Protein AF-A0A6P7TF20-F1 (afdb_monomer)

Solvent-accessible surface area (backbone atoms only — not comparable to full-atom values): 7810 Å² total; per-residue (Å²): 138,84,77,85,79,69,91,71,89,61,87,89,61,75,70,94,51,57,67,37,69,49,72,50,74,49,95,91,35,60,34,40,37,38,25,36,36,56,97,77,34,32,43,36,39,41,22,49,69,90,44,64,56,29,30,31,43,35,36,56,48,83,66,90,53,96,85,63,78,87,45,68,49,74,43,75,77,42,69,80,89,46,76,65,60,52,53,54,52,50,53,48,52,60,72,66,72,58,80,54,28,35,41,35,24,45,19,71,91,66,87,50,71,68,50,50,55,52,50,47,55,52,49,60,74,28,64,60,79,133

Nearest PDB structures (foldseek):
  2z5e-assembly1_B  TM=8.742E-01  e=9.847E-14  Homo sapiens
  8tm3-assembly1_i  TM=9.213E-01  e=6.342E-11  Homo sapiens
  8tm3-assembly1_j  TM=7.932E-01  e=1.063E-05  Homo sapiens
  8pzo-assembly1_A  TM=4.590E-01  e=1.714E-04  Lactobacillus
  8po5-assembly1_A  TM=4.584E-01  e=6.882E-04  Lactobacillus

Secondary structure (DSSP, 8-state):
------TT-SSS---SSEEEEEEEEETTEEEEEEEEE-SS-EEEEEESSSS--EEEEEEEE--S-TTSPPEEEEEEEES---HHHHHHHHHHHHHHT-SS-EEEEEE-S---HHHHHHHHHHHHHT----

Radius of gyration: 15.25 Å; Cα contacts (8 Å, |Δi|>4): 229; chains: 1; bounding box: 41×43×27 Å

Structure (mmCIF, N/CA/C/O backbone):
data_AF-A0A6P7TF20-F1
#
_entry.id   AF-A0A6P7TF20-F1
#
loop_
_atom_site.group_PDB
_atom_site.id
_atom_site.type_symbol
_atom_site.label_atom_id
_atom_site.label_alt_id
_atom_site.label_comp_id
_atom_site.label_asym_id
_atom_site.label_entity_id
_atom_site.label_seq_id
_atom_site.pdbx_PDB_ins_code
_atom_site.Cartn_x
_atom_site.Cartn_y
_atom_site.Cartn_z
_atom_site.occupancy
_atom_site.B_iso_or_equiv
_atom_site.auth_seq_id
_atom_site.auth_comp_id
_atom_site.auth_asym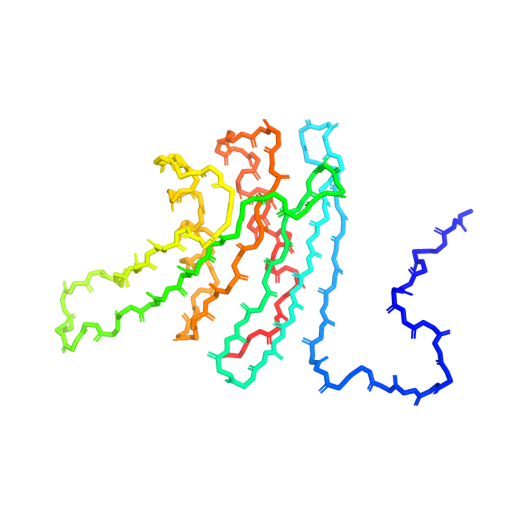_id
_atom_site.auth_atom_id
_atom_site.pdbx_PDB_model_num
ATOM 1 N N . MET A 1 1 ? -16.656 -18.440 15.092 1.00 37.78 1 MET A N 1
ATOM 2 C CA . MET A 1 1 ? -15.385 -17.821 14.657 1.00 37.78 1 MET A CA 1
ATOM 3 C C . MET A 1 1 ? -15.276 -18.022 13.157 1.00 37.78 1 MET A C 1
ATOM 5 O O . MET A 1 1 ? -15.148 -19.162 12.737 1.00 37.78 1 MET A O 1
ATOM 9 N N . ALA A 1 2 ? -15.440 -16.963 12.364 1.00 37.22 2 ALA A N 1
ATOM 10 C CA . ALA A 1 2 ? -15.282 -17.028 10.913 1.00 37.22 2 ALA A CA 1
ATOM 11 C C . ALA A 1 2 ? -13.827 -16.683 10.571 1.00 37.22 2 ALA A C 1
ATOM 13 O O . ALA A 1 2 ? -13.339 -15.615 10.933 1.00 37.22 2 ALA A O 1
ATOM 14 N N . THR A 1 3 ? -13.124 -17.618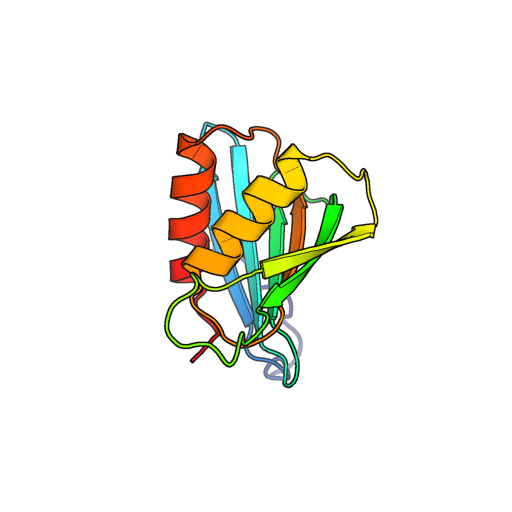 9.944 1.00 41.03 3 THR A N 1
ATOM 15 C CA . THR A 1 3 ? -11.798 -17.411 9.359 1.00 41.03 3 THR A CA 1
ATOM 16 C C . THR A 1 3 ? -11.900 -16.417 8.197 1.00 41.03 3 THR A C 1
ATOM 18 O O . THR A 1 3 ? -12.846 -16.513 7.411 1.00 41.03 3 THR A O 1
ATOM 21 N N . PRO A 1 4 ? -10.955 -15.471 8.045 1.00 43.31 4 PRO A N 1
ATOM 22 C CA . PRO A 1 4 ? -10.971 -14.552 6.917 1.00 43.31 4 PRO A CA 1
ATOM 23 C C . PRO A 1 4 ? -10.697 -15.352 5.641 1.00 43.31 4 PRO A C 1
ATOM 25 O O . PRO A 1 4 ? -9.637 -15.957 5.480 1.00 43.31 4 PRO A O 1
ATOM 28 N N . THR A 1 5 ? -11.690 -15.423 4.760 1.00 46.75 5 THR A N 1
ATOM 29 C CA . THR A 1 5 ? -11.575 -16.114 3.476 1.00 46.75 5 THR A CA 1
ATOM 30 C C . THR A 1 5 ? -10.715 -15.248 2.564 1.00 46.75 5 THR A C 1
ATOM 32 O O . THR A 1 5 ? -11.104 -14.140 2.202 1.00 46.75 5 THR A O 1
ATOM 35 N N . ALA A 1 6 ? -9.508 -15.722 2.259 1.00 50.94 6 ALA A N 1
ATOM 36 C CA . ALA A 1 6 ? -8.590 -15.040 1.361 1.00 50.94 6 ALA A CA 1
ATOM 37 C C . ALA A 1 6 ? -9.212 -14.890 -0.036 1.00 50.94 6 ALA A C 1
ATOM 39 O O . ALA A 1 6 ? -9.910 -15.779 -0.532 1.00 50.94 6 ALA A O 1
ATOM 40 N N . PHE A 1 7 ? -8.939 -13.756 -0.672 1.00 50.22 7 PHE A N 1
ATOM 41 C CA . PHE A 1 7 ? -9.303 -13.504 -2.058 1.00 50.22 7 PHE A CA 1
ATOM 42 C C . PHE A 1 7 ? -8.528 -14.496 -2.949 1.00 50.22 7 PHE A C 1
ATOM 44 O O . PHE A 1 7 ? -7.303 -14.536 -2.880 1.00 50.22 7 PHE A O 1
ATOM 51 N N . GLY A 1 8 ? -9.221 -15.314 -3.755 1.00 52.38 8 GLY A N 1
ATOM 52 C CA . GLY A 1 8 ? -8.578 -16.233 -4.712 1.00 52.38 8 GLY A CA 1
ATOM 53 C C . GLY A 1 8 ? -8.675 -17.741 -4.433 1.00 52.38 8 GLY A C 1
ATOM 54 O O . GLY A 1 8 ? -7.818 -18.485 -4.895 1.00 52.38 8 GLY A O 1
ATOM 55 N N . ALA A 1 9 ? -9.706 -18.231 -3.734 1.00 45.78 9 ALA A N 1
ATOM 56 C CA . ALA A 1 9 ? -9.953 -19.675 -3.584 1.00 45.78 9 ALA A CA 1
ATOM 57 C C . ALA A 1 9 ? -10.504 -20.325 -4.881 1.00 45.78 9 ALA A C 1
ATOM 59 O O . ALA A 1 9 ? -11.639 -20.795 -4.929 1.00 45.78 9 ALA A O 1
ATOM 60 N N . GLY A 1 10 ? -9.697 -20.304 -5.944 1.00 46.78 10 GLY A N 1
ATOM 61 C CA . GLY A 1 10 ? -9.803 -21.167 -7.124 1.00 46.78 10 GLY A CA 1
ATOM 62 C C . GLY A 1 10 ? -8.812 -22.342 -7.036 1.00 46.78 10 GLY A C 1
ATOM 63 O O . GLY A 1 10 ? -8.006 -22.390 -6.106 1.00 46.78 10 GLY A O 1
ATOM 64 N N . PRO A 1 11 ? -8.879 -23.318 -7.956 1.00 46.47 11 PRO A N 1
ATOM 65 C CA . PRO A 1 11 ? -8.177 -24.598 -7.846 1.00 46.47 11 PRO A CA 1
ATOM 66 C C . PRO A 1 11 ? -6.660 -24.396 -7.871 1.00 46.47 11 PRO A C 1
ATOM 68 O O . PRO A 1 11 ? -6.127 -24.095 -8.923 1.00 46.47 11 PRO A O 1
ATOM 71 N N . THR A 1 12 ? -5.987 -24.552 -6.726 1.00 54.97 12 THR A N 1
ATOM 72 C CA . THR A 1 12 ? -4.522 -24.673 -6.541 1.00 54.97 12 THR A CA 1
ATOM 73 C C . THR A 1 12 ? -3.632 -23.858 -7.498 1.00 54.97 12 THR A C 1
ATOM 75 O O . THR A 1 12 ? -2.541 -24.294 -7.854 1.00 54.97 12 THR A O 1
ATOM 78 N N . GLU A 1 13 ? -4.059 -22.668 -7.910 1.00 52.59 13 GLU A N 1
ATOM 79 C CA . GLU A 1 13 ? -3.216 -21.721 -8.624 1.00 52.59 13 GLU A CA 1
ATOM 80 C C . GLU A 1 13 ? -2.644 -20.788 -7.571 1.00 52.59 13 GLU A C 1
ATOM 82 O O . GLU A 1 13 ? -3.326 -19.925 -7.017 1.00 52.59 13 GLU A O 1
ATOM 87 N N . THR A 1 14 ? -1.380 -21.015 -7.221 1.00 67.88 14 THR A N 1
ATOM 88 C CA . THR A 1 14 ? -0.626 -20.053 -6.425 1.00 67.88 14 THR A CA 1
ATOM 89 C C . THR A 1 14 ? -0.671 -18.717 -7.153 1.00 67.88 14 THR A C 1
ATOM 91 O O . THR A 1 14 ? -0.261 -18.646 -8.312 1.00 67.88 14 THR A O 1
ATOM 94 N N . PHE A 1 15 ? -1.186 -17.681 -6.488 1.00 74.00 15 PHE A N 1
ATOM 95 C CA . PHE A 1 15 ? -1.267 -16.339 -7.054 1.00 74.00 15 PHE A CA 1
ATOM 96 C C . PHE A 1 15 ? 0.099 -15.959 -7.659 1.00 74.00 15 PHE A C 1
ATOM 98 O O . PHE A 1 15 ? 1.115 -16.122 -6.978 1.00 74.00 15 PHE A O 1
ATOM 105 N N . PRO A 1 16 ? 0.158 -15.501 -8.924 1.00 84.94 16 PRO A N 1
ATOM 106 C CA . PRO A 1 16 ? 1.417 -15.405 -9.668 1.00 84.94 16 PRO A CA 1
ATOM 107 C C . PRO A 1 16 ? 2.381 -14.348 -9.116 1.00 84.94 16 PRO A C 1
ATOM 109 O O . PRO A 1 16 ? 3.531 -14.283 -9.542 1.00 84.94 16 PRO A O 1
ATOM 112 N N . VAL A 1 17 ? 1.930 -13.515 -8.174 1.00 89.50 17 VAL A N 1
ATOM 113 C CA . VAL A 1 17 ? 2.746 -12.489 -7.523 1.00 89.50 17 VAL A CA 1
ATOM 114 C C . VAL A 1 17 ? 2.696 -12.645 -6.007 1.00 89.50 17 VAL A C 1
ATOM 116 O O . VAL A 1 17 ? 1.694 -13.072 -5.438 1.00 89.50 17 VAL A O 1
ATOM 119 N N . LEU A 1 18 ? 3.779 -12.278 -5.319 1.00 91.25 18 LEU A N 1
ATOM 120 C CA . LEU A 1 18 ? 3.808 -12.315 -3.859 1.00 91.25 18 LEU A CA 1
ATOM 121 C C . LEU A 1 18 ? 2.860 -11.246 -3.310 1.00 91.25 18 LEU A C 1
ATOM 123 O O . LEU A 1 18 ? 3.150 -10.052 -3.400 1.00 91.25 18 LEU A O 1
ATOM 127 N N . SER A 1 19 ? 1.754 -11.685 -2.713 1.00 92.69 19 SER A N 1
ATOM 128 C CA . SER A 1 19 ? 0.759 -10.809 -2.103 1.00 92.69 19 SER A CA 1
ATOM 129 C C . SER A 1 19 ? 0.519 -11.169 -0.641 1.00 92.69 19 SER A C 1
ATOM 131 O O . SER A 1 19 ? 0.458 -12.344 -0.277 1.00 92.69 19 SER A O 1
ATOM 133 N N . LYS A 1 20 ? 0.405 -10.150 0.209 1.00 93.69 20 LYS A N 1
ATOM 134 C CA . LYS A 1 20 ? 0.031 -10.266 1.621 1.00 93.69 20 LYS A CA 1
ATOM 135 C C . LYS A 1 20 ? -1.059 -9.257 1.933 1.00 93.69 20 LYS A C 1
ATOM 137 O O . LYS A 1 20 ? -1.042 -8.144 1.415 1.00 93.69 20 LYS A O 1
ATOM 142 N N . GLN A 1 21 ? -1.954 -9.629 2.835 1.00 93.00 21 GLN A N 1
ATOM 143 C CA . GLN A 1 21 ? -3.029 -8.766 3.303 1.00 93.00 21 GLN A CA 1
ATOM 144 C C . GLN A 1 21 ? -3.139 -8.816 4.824 1.00 93.00 21 GLN A C 1
ATOM 146 O O . GLN A 1 21 ? -2.854 -9.847 5.436 1.00 93.00 21 GLN A O 1
ATOM 151 N N . ALA A 1 22 ? -3.565 -7.710 5.420 1.00 93.06 22 ALA A N 1
ATOM 152 C CA . ALA A 1 22 ? -3.903 -7.616 6.830 1.00 93.06 22 ALA A CA 1
ATOM 153 C C . ALA A 1 22 ? -5.071 -6.648 7.018 1.00 93.06 22 ALA A C 1
ATOM 155 O O . ALA A 1 22 ? -5.293 -5.743 6.213 1.00 93.06 22 ALA A O 1
ATOM 156 N N . SER A 1 23 ? -5.816 -6.840 8.100 1.00 92.50 23 SER A N 1
ATOM 157 C CA . SER A 1 23 ? -6.881 -5.933 8.506 1.00 92.50 23 SER A CA 1
ATOM 158 C C . SER A 1 23 ? -6.783 -5.679 10.003 1.00 92.50 23 SER A C 1
ATOM 160 O O . SER A 1 23 ? -6.471 -6.594 10.766 1.00 92.50 23 SER A O 1
ATOM 162 N N . ALA A 1 24 ? -7.023 -4.436 10.408 1.00 93.38 24 ALA A N 1
ATOM 163 C CA . ALA A 1 24 ? -7.091 -4.029 11.804 1.00 93.38 24 ALA A CA 1
ATOM 164 C C . ALA A 1 24 ? -8.072 -2.862 11.965 1.00 93.38 24 ALA A C 1
ATOM 166 O O . ALA A 1 24 ? -8.285 -2.078 11.040 1.00 93.38 24 ALA A O 1
ATOM 167 N N . GLU A 1 25 ? -8.658 -2.728 13.149 1.00 92.31 25 GLU A N 1
ATOM 168 C CA . GLU A 1 25 ? -9.416 -1.534 13.514 1.00 92.31 25 GLU A CA 1
ATOM 169 C C . GLU A 1 25 ? -8.445 -0.445 13.991 1.00 92.31 25 GLU A C 1
ATOM 171 O O . GLU A 1 25 ? -7.675 -0.675 14.919 1.00 92.31 25 GLU A O 1
ATOM 176 N N . ILE A 1 26 ? -8.468 0.720 13.338 1.00 90.81 26 ILE A N 1
ATOM 177 C CA . ILE A 1 26 ? -7.609 1.877 13.635 1.00 90.81 26 ILE A CA 1
ATOM 178 C C . ILE A 1 26 ? -8.525 3.075 13.879 1.00 90.81 26 ILE A C 1
ATOM 180 O O . ILE A 1 26 ? -9.288 3.462 12.988 1.00 90.81 26 ILE A O 1
ATOM 184 N N . ASN A 1 27 ? -8.481 3.653 15.083 1.00 87.00 27 ASN A N 1
ATOM 185 C CA . ASN A 1 27 ? -9.343 4.774 15.492 1.00 87.00 27 ASN A CA 1
ATOM 186 C C . ASN A 1 27 ? -10.837 4.555 15.163 1.00 87.00 27 ASN A C 1
ATOM 188 O O . ASN A 1 27 ? -11.505 5.423 14.598 1.00 87.00 27 ASN A O 1
ATOM 192 N N . GLY A 1 28 ? -11.355 3.357 15.462 1.00 86.75 28 GLY A N 1
ATOM 193 C CA . GLY A 1 28 ? -12.753 2.981 15.215 1.00 86.75 28 GLY A CA 1
ATOM 194 C C . GLY A 1 28 ? -13.115 2.765 13.740 1.00 86.75 28 GLY A C 1
ATOM 195 O O . GLY A 1 28 ? -14.291 2.620 13.410 1.00 86.75 28 GLY A O 1
ATOM 196 N N . ASN A 1 29 ? -12.132 2.754 12.831 1.00 89.38 29 ASN A N 1
ATOM 197 C CA . ASN A 1 29 ? -12.329 2.460 11.415 1.00 89.38 29 ASN A CA 1
ATOM 198 C C . ASN A 1 29 ? -11.625 1.153 11.035 1.00 89.38 29 ASN A C 1
ATOM 200 O O . ASN A 1 29 ? -10.408 1.019 11.190 1.00 89.38 29 ASN A O 1
ATOM 204 N N . GLN A 1 30 ? -12.376 0.207 10.470 1.00 90.75 30 GLN A N 1
ATOM 205 C CA . GLN A 1 30 ? -11.798 -1.008 9.902 1.00 90.75 30 GLN A CA 1
ATOM 206 C C . GLN A 1 30 ? -10.897 -0.635 8.723 1.00 90.75 30 GLN A C 1
ATOM 208 O O . GLN A 1 30 ? -11.358 -0.083 7.726 1.00 90.75 30 GLN A O 1
ATOM 213 N N . THR A 1 31 ? -9.605 -0.907 8.872 1.00 92.31 31 THR A N 1
ATOM 214 C CA . THR A 1 31 ? -8.572 -0.613 7.885 1.00 92.31 31 THR A CA 1
ATOM 215 C C . THR A 1 31 ? -8.082 -1.915 7.281 1.00 92.31 31 THR A C 1
ATOM 217 O O . THR A 1 31 ? -7.731 -2.854 7.996 1.00 92.31 31 THR A O 1
ATOM 220 N N . GLU A 1 32 ? -8.048 -1.971 5.958 1.00 93.38 32 GLU A N 1
ATOM 221 C CA . GLU A 1 32 ? -7.522 -3.091 5.193 1.00 93.38 32 GLU A CA 1
ATOM 222 C C . GLU A 1 32 ? -6.284 -2.650 4.425 1.00 93.38 32 GLU A C 1
ATOM 224 O O . GLU A 1 32 ? -6.255 -1.581 3.802 1.00 93.38 32 GLU A O 1
ATOM 229 N N . VAL A 1 33 ? -5.257 -3.491 4.488 1.00 94.12 33 VAL A N 1
ATOM 230 C CA . VAL A 1 33 ? -3.989 -3.298 3.804 1.00 94.12 33 VAL A CA 1
ATOM 231 C C . VAL A 1 33 ? -3.709 -4.505 2.931 1.00 94.12 33 VAL A C 1
ATOM 233 O O . VAL A 1 33 ? -3.786 -5.644 3.391 1.00 94.12 33 VAL A O 1
ATOM 236 N N . VAL A 1 34 ? -3.345 -4.251 1.678 1.00 93.81 34 VAL A N 1
ATOM 237 C CA . VAL A 1 34 ? -2.891 -5.281 0.741 1.00 93.81 34 VAL A CA 1
ATOM 238 C C . VAL A 1 34 ? -1.593 -4.822 0.100 1.00 93.81 34 VAL A C 1
ATOM 240 O O . VAL A 1 34 ? -1.531 -3.739 -0.476 1.00 93.81 34 VAL A O 1
ATOM 243 N N . CYS A 1 35 ? -0.567 -5.663 0.169 1.00 94.00 35 CYS A N 1
ATOM 244 C CA . CYS A 1 35 ? 0.735 -5.432 -0.438 1.00 94.00 35 CYS A CA 1
ATOM 245 C C . CYS A 1 35 ? 1.003 -6.520 -1.474 1.00 94.00 35 CYS A C 1
ATOM 247 O O . CYS A 1 35 ? 1.063 -7.694 -1.119 1.00 94.00 35 CYS A O 1
ATOM 249 N N . SER A 1 36 ? 1.214 -6.139 -2.731 1.00 94.19 36 SER A N 1
ATOM 250 C CA . SER A 1 36 ? 1.594 -7.058 -3.809 1.00 94.19 36 SER A CA 1
ATOM 251 C C . SER A 1 36 ? 2.899 -6.606 -4.451 1.00 94.19 36 SER A C 1
ATOM 253 O O . SER A 1 36 ? 3.039 -5.443 -4.824 1.00 94.19 36 SER A O 1
ATOM 255 N N . SER A 1 37 ? 3.862 -7.515 -4.563 1.00 93.31 37 SER A N 1
ATOM 256 C CA . SER A 1 37 ? 5.177 -7.235 -5.140 1.00 93.31 37 SER A CA 1
ATOM 257 C C . SER A 1 37 ? 5.207 -7.644 -6.609 1.00 93.31 37 SER A C 1
ATOM 259 O O . SER A 1 37 ? 5.010 -8.819 -6.919 1.00 93.31 37 SER A O 1
ATOM 261 N N . TYR A 1 38 ? 5.461 -6.682 -7.494 1.00 93.06 38 TYR A N 1
ATOM 262 C CA . TYR A 1 38 ? 5.719 -6.911 -8.913 1.00 93.06 38 TYR A CA 1
ATOM 263 C C . TYR A 1 38 ? 7.218 -6.743 -9.207 1.00 93.06 38 TYR A C 1
ATOM 265 O O . TYR A 1 38 ? 8.028 -6.381 -8.339 1.00 93.06 38 TYR A O 1
ATOM 273 N N . GLU A 1 39 ? 7.607 -7.038 -10.444 1.00 90.81 39 GLU A N 1
ATOM 274 C CA . GLU A 1 39 ? 8.995 -6.916 -10.884 1.00 90.81 39 GLU A CA 1
ATOM 275 C C . GLU A 1 39 ? 9.493 -5.466 -10.759 1.00 90.81 39 GLU A C 1
ATOM 277 O O . GLU A 1 39 ? 10.520 -5.219 -10.120 1.00 90.81 39 GLU A O 1
ATOM 282 N N . ASP A 1 40 ? 8.708 -4.508 -11.250 1.00 91.25 40 ASP A N 1
ATOM 283 C CA . ASP A 1 40 ? 9.065 -3.098 -11.419 1.00 91.25 40 ASP A CA 1
ATOM 284 C C . ASP A 1 40 ? 8.446 -2.146 -10.376 1.00 91.25 40 ASP A C 1
ATOM 286 O O . ASP A 1 40 ? 8.944 -1.033 -10.196 1.00 91.25 40 ASP A O 1
ATOM 290 N N . TYR A 1 41 ? 7.405 -2.561 -9.647 1.00 93.38 41 TYR A N 1
ATOM 291 C CA . TYR A 1 41 ? 6.815 -1.772 -8.558 1.00 93.38 41 TYR A CA 1
ATOM 292 C C . TYR A 1 41 ? 6.172 -2.634 -7.464 1.00 93.38 41 TYR A C 1
ATOM 294 O O . TYR A 1 41 ? 5.992 -3.841 -7.595 1.00 93.38 41 TYR A O 1
ATOM 302 N N . ILE A 1 42 ? 5.804 -1.999 -6.352 1.00 94.44 42 ILE A N 1
ATOM 303 C CA . ILE A 1 42 ? 4.970 -2.601 -5.305 1.00 94.44 42 ILE A CA 1
ATOM 304 C C . ILE A 1 42 ? 3.597 -1.947 -5.361 1.00 94.44 42 ILE A C 1
ATOM 306 O O . ILE A 1 42 ? 3.495 -0.720 -5.353 1.00 94.44 42 ILE A O 1
ATOM 310 N N . PHE A 1 43 ? 2.539 -2.750 -5.406 1.00 95.19 43 PHE A N 1
ATOM 311 C CA . PHE A 1 43 ? 1.176 -2.256 -5.282 1.00 95.19 43 PHE A CA 1
ATOM 312 C C . PHE A 1 43 ? 0.731 -2.333 -3.828 1.00 95.19 43 PHE A C 1
ATOM 314 O O . PHE A 1 43 ? 0.688 -3.416 -3.243 1.00 95.19 43 PHE A O 1
ATOM 321 N N . LEU A 1 44 ? 0.415 -1.179 -3.255 1.00 95.19 44 LEU A N 1
ATOM 322 C CA . LEU A 1 44 ? -0.042 -1.035 -1.886 1.00 95.19 44 LEU A CA 1
ATOM 323 C C . LEU A 1 44 ? -1.456 -0.459 -1.892 1.00 95.19 44 LEU A C 1
ATOM 325 O O . LEU A 1 44 ? -1.694 0.612 -2.443 1.00 95.19 44 LEU A O 1
ATOM 329 N N . ILE A 1 45 ? -2.387 -1.152 -1.254 1.00 94.81 45 ILE A N 1
ATOM 330 C CA . ILE A 1 45 ? -3.748 -0.677 -1.018 1.00 94.81 45 ILE A CA 1
ATOM 331 C C . ILE A 1 45 ? -3.888 -0.441 0.477 1.00 94.81 45 ILE A C 1
ATOM 333 O O . ILE A 1 45 ? -3.585 -1.332 1.263 1.00 94.81 45 ILE A O 1
ATOM 337 N N . VAL A 1 46 ? -4.353 0.745 0.855 1.00 93.94 46 VAL A N 1
ATOM 338 C CA . VAL A 1 46 ? -4.718 1.107 2.225 1.00 93.94 46 VAL A CA 1
ATOM 339 C C . VAL A 1 46 ? -6.108 1.726 2.179 1.00 93.94 46 VAL A C 1
ATOM 341 O O . VAL A 1 46 ? -6.284 2.840 1.676 1.00 93.94 46 VAL A O 1
ATOM 344 N N . THR A 1 47 ? -7.110 1.015 2.691 1.00 93.38 47 THR A N 1
ATOM 345 C CA . THR A 1 47 ? -8.507 1.457 2.609 1.00 93.38 47 THR A CA 1
ATOM 346 C C . THR A 1 47 ? -9.272 1.267 3.911 1.00 93.38 47 THR A C 1
ATOM 348 O O . THR A 1 47 ? -9.140 0.259 4.592 1.00 93.38 47 THR A O 1
ATOM 351 N N . GLN A 1 48 ? -10.093 2.262 4.238 1.00 90.25 48 GLN A N 1
ATOM 352 C CA . GLN A 1 48 ? -11.070 2.275 5.332 1.00 90.25 48 GLN A CA 1
ATOM 353 C C . GLN A 1 48 ? -12.511 2.416 4.822 1.00 90.25 48 GLN A C 1
ATOM 355 O O . GLN A 1 48 ? -13.468 2.470 5.596 1.00 90.25 48 GLN A O 1
ATOM 360 N N . TYR A 1 49 ? -12.674 2.552 3.505 1.00 76.44 49 TYR A N 1
ATOM 361 C CA . TYR A 1 49 ? -13.962 2.780 2.852 1.00 76.44 49 TYR A CA 1
ATOM 362 C C . TYR A 1 49 ? -14.422 1.587 2.012 1.00 76.44 49 TYR A C 1
ATOM 364 O O . TYR A 1 49 ? -15.460 1.697 1.363 1.00 76.44 49 TYR A O 1
ATOM 372 N N . MET A 1 50 ? -13.635 0.503 1.952 1.00 78.50 50 MET A N 1
ATOM 373 C CA . MET A 1 50 ? -13.775 -0.555 0.939 1.00 78.50 50 MET A CA 1
ATOM 374 C C . MET A 1 50 ? -13.780 0.012 -0.496 1.00 78.50 50 MET A C 1
ATOM 376 O O . MET A 1 50 ? -14.447 -0.489 -1.397 1.00 78.50 50 MET A O 1
ATOM 380 N N . LYS A 1 51 ? -13.051 1.116 -0.702 1.00 85.25 51 LYS A N 1
ATOM 381 C CA . LYS A 1 51 ? -12.877 1.810 -1.987 1.00 85.25 51 LYS A CA 1
ATOM 382 C C . LYS A 1 51 ? -11.394 1.932 -2.310 1.00 85.25 51 LYS A C 1
ATOM 384 O O . LYS A 1 51 ? -10.572 1.987 -1.401 1.00 85.25 51 LYS A O 1
ATOM 389 N N . ILE A 1 52 ? -11.076 2.079 -3.594 1.00 84.19 52 ILE A N 1
ATOM 390 C CA . ILE A 1 52 ? -9.704 2.332 -4.066 1.00 84.19 52 ILE A CA 1
ATOM 391 C C . ILE A 1 52 ? -9.202 3.727 -3.631 1.00 84.19 52 ILE A C 1
ATOM 393 O O . ILE A 1 52 ? -8.015 3.910 -3.377 1.00 84.19 52 ILE A O 1
ATOM 397 N N . GLY A 1 53 ? -10.092 4.716 -3.504 1.00 88.88 53 GLY A N 1
ATOM 398 C CA . GLY A 1 53 ? -9.711 6.079 -3.115 1.00 88.88 53 GLY A CA 1
ATOM 399 C C . GLY A 1 53 ? -8.803 6.755 -4.141 1.00 88.88 53 GLY A C 1
ATOM 400 O O . GLY A 1 53 ? -9.051 6.661 -5.343 1.00 88.88 53 GLY A O 1
ATOM 401 N N . THR A 1 54 ? -7.776 7.456 -3.662 1.00 93.31 54 THR A N 1
ATOM 402 C CA . THR A 1 54 ? -6.806 8.168 -4.502 1.00 93.31 54 THR A CA 1
ATOM 403 C C . THR A 1 54 ? -5.633 7.251 -4.835 1.00 93.31 54 THR A C 1
ATOM 405 O O . THR A 1 54 ? -5.014 6.675 -3.942 1.00 93.31 54 THR A O 1
ATOM 408 N N . LEU A 1 55 ? -5.308 7.132 -6.122 1.00 95.62 55 LEU A N 1
ATOM 409 C CA . LEU A 1 55 ? -4.180 6.349 -6.616 1.00 95.62 55 LEU A CA 1
ATOM 410 C C . LEU A 1 55 ? -2.975 7.260 -6.854 1.00 95.62 55 LEU A C 1
ATOM 412 O O . LEU A 1 55 ? -3.066 8.245 -7.586 1.00 95.62 55 LEU A O 1
ATOM 416 N N . ILE A 1 56 ? -1.839 6.922 -6.256 1.00 95.94 56 ILE A N 1
ATOM 417 C CA . ILE A 1 56 ? -0.643 7.758 -6.188 1.00 95.94 56 ILE A CA 1
ATOM 418 C C . ILE A 1 56 ? 0.556 6.903 -6.572 1.00 95.94 56 ILE A C 1
ATOM 420 O O . ILE A 1 56 ? 0.807 5.859 -5.974 1.00 95.94 56 ILE A O 1
ATOM 424 N N . ARG A 1 57 ? 1.336 7.357 -7.548 1.00 95.00 57 ARG A N 1
ATOM 425 C CA . ARG A 1 57 ? 2.630 6.761 -7.868 1.00 95.00 57 ARG A CA 1
ATOM 426 C C . ARG A 1 57 ? 3.717 7.463 -7.074 1.00 95.00 57 ARG A C 1
ATOM 428 O O . ARG A 1 57 ? 3.903 8.672 -7.208 1.00 95.00 57 ARG A O 1
ATOM 435 N N . LEU A 1 58 ? 4.434 6.691 -6.274 1.00 94.25 58 LEU A N 1
ATOM 436 C CA . LEU A 1 58 ? 5.588 7.114 -5.500 1.00 94.25 58 LEU A CA 1
ATOM 437 C C . LEU A 1 58 ? 6.828 6.521 -6.152 1.00 94.25 58 LEU A C 1
ATOM 439 O O . LEU A 1 58 ? 6.877 5.328 -6.447 1.00 94.25 58 LEU A O 1
ATOM 443 N N . SER A 1 59 ? 7.820 7.349 -6.432 1.00 91.19 59 SER A N 1
ATOM 444 C CA . SER A 1 59 ? 9.073 6.908 -7.038 1.00 91.19 59 SER A CA 1
ATOM 445 C C . SER A 1 59 ? 10.223 7.446 -6.195 1.00 91.19 59 SER A C 1
ATOM 447 O O . SER A 1 59 ? 10.360 8.670 -6.099 1.00 91.19 59 SER A O 1
ATOM 449 N N . PRO A 1 60 ? 11.006 6.569 -5.540 1.00 85.75 60 PRO A N 1
ATOM 450 C CA . PRO A 1 60 ? 12.232 6.998 -4.890 1.00 85.75 60 PRO A CA 1
ATOM 451 C C . PRO A 1 60 ? 13.199 7.470 -5.976 1.00 85.75 60 PRO A C 1
ATOM 453 O O . PRO A 1 60 ? 13.495 6.740 -6.922 1.00 85.75 60 PRO A O 1
ATOM 456 N N . GLU A 1 61 ? 13.669 8.704 -5.864 1.00 77.81 61 GLU A N 1
ATOM 457 C CA . GLU A 1 61 ? 14.739 9.205 -6.715 1.00 77.81 61 GLU A CA 1
ATOM 458 C C . GLU A 1 61 ? 16.070 8.866 -6.044 1.00 77.81 61 GLU A C 1
ATOM 460 O O . GLU A 1 61 ? 16.360 9.312 -4.931 1.00 77.81 61 GLU A O 1
ATOM 465 N N . ASN A 1 62 ? 16.883 8.051 -6.720 1.00 59.81 62 ASN A N 1
ATOM 466 C CA . ASN A 1 62 ? 18.264 7.817 -6.314 1.00 59.81 62 ASN A CA 1
ATOM 467 C C . ASN A 1 62 ? 19.068 9.071 -6.653 1.00 59.81 62 ASN A C 1
ATOM 469 O O . ASN A 1 62 ? 19.585 9.218 -7.761 1.00 59.81 62 ASN A O 1
ATOM 473 N N . VAL A 1 63 ? 19.138 10.005 -5.710 1.00 55.47 63 VAL A N 1
ATOM 474 C CA . VAL A 1 63 ? 20.055 11.134 -5.825 1.00 55.47 63 VAL A CA 1
ATOM 475 C C . VAL A 1 63 ? 21.460 10.569 -5.616 1.00 55.47 63 VAL A C 1
ATOM 477 O O . VAL A 1 63 ? 21.789 10.090 -4.538 1.00 55.47 63 VAL A O 1
ATOM 480 N N . VAL A 1 64 ? 22.276 10.605 -6.671 1.00 54.06 64 VAL A N 1
ATOM 481 C CA . VAL A 1 64 ? 23.675 10.119 -6.720 1.00 54.06 64 VAL A CA 1
ATOM 482 C C . VAL A 1 64 ? 24.594 10.878 -5.741 1.00 54.06 64 VAL A C 1
ATOM 484 O O . VAL A 1 64 ? 25.757 10.534 -5.562 1.00 54.06 64 VAL A O 1
ATOM 487 N N . ASP A 1 65 ? 24.068 11.903 -5.074 1.00 51.97 65 ASP A N 1
ATOM 488 C CA . ASP A 1 65 ? 24.777 12.711 -4.099 1.00 51.97 65 ASP A CA 1
ATOM 489 C C . ASP A 1 65 ? 24.520 12.186 -2.678 1.00 51.97 65 ASP A C 1
ATOM 491 O O . ASP A 1 65 ? 23.448 12.368 -2.095 1.00 51.97 65 ASP A O 1
ATOM 495 N N . SER A 1 66 ? 25.534 11.522 -2.125 1.00 49.72 66 SER A N 1
ATOM 496 C CA . SER A 1 66 ? 25.592 10.839 -0.823 1.00 49.72 66 SER A CA 1
ATOM 497 C C . SER A 1 66 ? 25.296 11.705 0.421 1.00 49.72 66 SER A C 1
ATOM 499 O O . SER A 1 66 ? 25.489 11.243 1.544 1.00 49.72 66 SER A O 1
ATOM 501 N N . GLN A 1 67 ? 24.832 12.948 0.255 1.00 53.19 67 GLN A N 1
ATOM 502 C CA . GLN A 1 67 ? 24.569 13.900 1.341 1.00 53.19 67 GLN A CA 1
ATOM 503 C C . GLN A 1 67 ? 23.128 14.432 1.420 1.00 53.19 67 GLN A C 1
ATOM 505 O O . GLN A 1 67 ? 22.825 15.199 2.335 1.00 53.19 67 GLN A O 1
ATOM 510 N N . ARG A 1 68 ? 22.212 14.040 0.520 1.00 54.75 68 ARG A N 1
ATOM 511 C CA . ARG A 1 68 ? 20.794 14.448 0.600 1.00 54.75 68 ARG A CA 1
ATOM 512 C C . ARG A 1 68 ? 19.892 13.300 1.044 1.00 54.75 68 ARG A C 1
ATOM 514 O O . ARG A 1 68 ? 20.025 12.175 0.579 1.00 54.75 68 ARG A O 1
ATOM 521 N N . ASN A 1 69 ? 18.949 13.608 1.938 1.00 56.62 69 ASN A N 1
ATOM 522 C CA . ASN A 1 69 ? 17.884 12.693 2.348 1.00 56.62 69 ASN A CA 1
ATOM 523 C C . ASN A 1 69 ? 17.184 12.078 1.119 1.00 56.62 69 ASN A C 1
ATOM 525 O O . ASN A 1 69 ? 16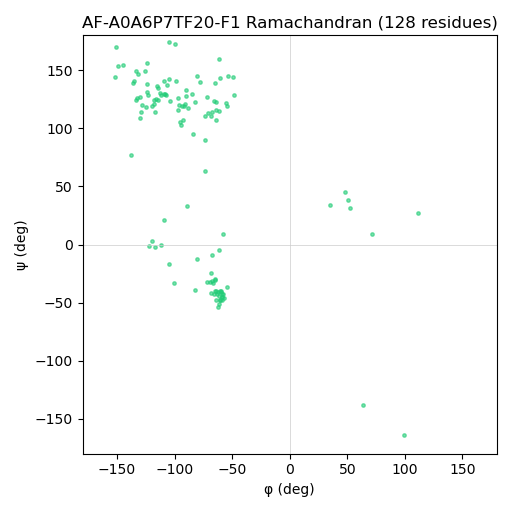.988 12.791 0.130 1.00 56.62 69 ASN A O 1
ATOM 529 N N . PRO A 1 70 ? 16.768 10.798 1.180 1.00 63.47 70 PRO A N 1
ATOM 530 C CA . PRO A 1 70 ? 16.092 10.131 0.072 1.00 63.47 70 PRO A CA 1
ATOM 531 C C . PRO A 1 70 ? 14.874 10.946 -0.375 1.00 63.47 70 PRO A C 1
ATOM 533 O O . PRO A 1 70 ? 13.960 11.206 0.412 1.00 63.47 70 PRO A O 1
ATOM 536 N N . PHE A 1 71 ? 14.885 11.388 -1.634 1.00 76.19 71 PHE A N 1
ATOM 537 C CA . PHE A 1 71 ? 13.806 12.184 -2.203 1.00 76.19 71 PHE A CA 1
ATOM 538 C C . PHE A 1 71 ? 12.768 11.266 -2.844 1.00 76.19 71 PHE A C 1
ATOM 540 O O . PHE A 1 71 ? 13.096 10.349 -3.595 1.00 76.19 71 PHE A O 1
ATOM 547 N N . VAL A 1 72 ? 11.497 11.515 -2.539 1.00 84.56 72 VAL A N 1
ATOM 548 C CA . VAL A 1 72 ? 10.371 10.735 -3.057 1.00 84.56 72 VAL A CA 1
ATOM 549 C C . VAL A 1 72 ? 9.500 11.644 -3.905 1.00 84.56 72 VAL A C 1
ATOM 551 O O . VAL A 1 72 ? 8.843 12.565 -3.393 1.00 84.56 72 VAL A O 1
ATOM 554 N N . SER A 1 73 ? 9.460 11.349 -5.201 1.00 89.12 73 SER A N 1
ATOM 555 C CA . SER A 1 73 ? 8.505 11.951 -6.120 1.00 89.12 73 SER A CA 1
ATOM 556 C C . SER A 1 73 ? 7.141 11.285 -5.957 1.00 89.12 73 SER A C 1
ATOM 558 O O . SER A 1 73 ? 7.043 10.074 -5.764 1.00 89.12 73 SER A O 1
ATOM 560 N N . SER A 1 74 ? 6.079 12.083 -6.002 1.00 92.62 74 SER A N 1
ATOM 561 C CA . SER A 1 74 ? 4.700 11.638 -5.794 1.00 92.62 74 SER A CA 1
ATOM 562 C C . SER A 1 74 ? 3.808 12.233 -6.871 1.00 92.62 74 SER A C 1
ATOM 564 O O . SER A 1 74 ? 3.751 13.457 -6.992 1.00 92.62 74 SER A O 1
ATOM 566 N N . LYS A 1 75 ? 3.090 11.391 -7.611 1.00 94.38 75 LYS A N 1
ATOM 567 C CA . LYS A 1 75 ? 2.172 11.801 -8.676 1.00 94.38 75 LYS A CA 1
ATOM 568 C C . LYS A 1 75 ? 0.810 11.150 -8.467 1.00 94.38 75 LYS A C 1
ATOM 570 O O . LYS A 1 75 ? 0.721 9.924 -8.485 1.00 94.38 75 LYS A O 1
ATOM 575 N N . VAL A 1 76 ? -0.240 11.950 -8.300 1.00 95.31 76 VAL A N 1
ATOM 576 C CA . VAL A 1 76 ? -1.619 11.445 -8.269 1.00 95.31 76 VAL A CA 1
ATOM 577 C C . VAL A 1 76 ? -2.011 11.033 -9.687 1.00 95.31 76 VAL A C 1
ATOM 579 O O . VAL A 1 76 ? -1.827 11.781 -10.645 1.00 95.31 76 VAL A O 1
ATOM 582 N N . LEU A 1 77 ? -2.483 9.798 -9.828 1.00 94.81 77 LEU A N 1
ATOM 583 C CA . LEU A 1 77 ? -2.938 9.222 -11.093 1.00 94.81 77 LEU A CA 1
ATOM 584 C C . LEU A 1 77 ? -4.462 9.233 -11.200 1.00 94.81 77 LEU A C 1
ATOM 586 O O . LEU A 1 77 ? -4.999 9.358 -12.296 1.00 94.81 77 LEU A O 1
ATOM 590 N N . LEU A 1 78 ? -5.152 9.079 -10.069 1.00 93.12 78 LEU A N 1
ATOM 591 C CA . LEU A 1 78 ? -6.607 9.046 -9.999 1.00 93.12 78 LEU A CA 1
ATOM 592 C C . LEU A 1 78 ? -7.074 9.548 -8.634 1.00 93.12 78 LEU A C 1
ATOM 594 O O . LEU A 1 78 ? -6.445 9.248 -7.624 1.00 93.12 78 LEU A O 1
ATOM 598 N N . GLY A 1 79 ? -8.198 10.259 -8.604 1.00 91.25 79 GLY A N 1
ATOM 599 C CA . GLY A 1 79 ? -8.763 10.835 -7.385 1.00 91.25 79 GLY A CA 1
ATOM 600 C C . GLY A 1 79 ? -8.420 12.314 -7.228 1.00 91.25 79 GLY A C 1
ATOM 601 O O . GLY A 1 79 ? -8.048 12.987 -8.188 1.00 91.25 79 GLY A O 1
ATOM 602 N N . LYS A 1 80 ? -8.604 12.831 -6.013 1.00 88.00 80 LYS A N 1
ATOM 603 C CA . LYS A 1 80 ? -8.366 14.241 -5.705 1.00 88.00 80 LYS A CA 1
ATOM 604 C C . LYS A 1 80 ? -6.889 14.456 -5.385 1.00 88.00 80 LYS A C 1
ATOM 606 O O . LYS A 1 80 ? -6.327 13.739 -4.557 1.00 88.00 80 LYS A O 1
ATOM 611 N N . ASP A 1 81 ? -6.287 15.441 -6.038 1.00 90.31 81 ASP A N 1
ATOM 612 C CA . ASP A 1 81 ? -4.924 15.879 -5.756 1.00 90.31 81 ASP A CA 1
ATOM 613 C C . ASP A 1 81 ? -4.951 16.874 -4.586 1.00 90.31 81 ASP A C 1
ATOM 615 O O . ASP A 1 81 ? -5.266 18.054 -4.750 1.00 90.31 81 ASP A O 1
ATOM 619 N N . GLU A 1 82 ? -4.732 16.357 -3.374 1.00 90.25 82 GLU A N 1
ATOM 620 C CA . GLU A 1 82 ? -4.653 17.155 -2.152 1.00 90.25 82 GLU A CA 1
ATOM 621 C C . GLU A 1 82 ? -3.248 17.079 -1.543 1.00 90.25 82 GLU A C 1
ATOM 623 O O . GLU A 1 82 ? -2.701 15.980 -1.391 1.00 90.25 82 GLU A O 1
ATOM 628 N N . PRO A 1 83 ? -2.671 18.205 -1.080 1.00 89.31 83 PRO A N 1
ATOM 629 C CA . PRO A 1 83 ? -1.327 18.218 -0.499 1.00 89.31 83 PRO A CA 1
ATOM 630 C C . PRO A 1 83 ? -1.142 17.225 0.657 1.00 89.31 83 PRO A C 1
ATOM 632 O O . PRO A 1 83 ? -0.089 16.603 0.786 1.00 89.31 83 PRO A O 1
ATOM 635 N N . MET A 1 84 ? -2.176 17.035 1.482 1.00 88.94 84 MET A N 1
ATOM 636 C CA . MET A 1 84 ? -2.128 16.108 2.617 1.00 88.94 84 MET A CA 1
ATOM 637 C C . MET A 1 84 ? -1.951 14.653 2.161 1.00 88.94 84 MET A C 1
ATOM 639 O O . MET A 1 84 ? -1.153 13.911 2.731 1.00 88.94 84 MET A O 1
ATOM 643 N N . THR A 1 85 ? -2.625 14.259 1.081 1.00 90.12 85 THR A N 1
ATOM 644 C CA . THR A 1 85 ? -2.529 12.922 0.485 1.00 90.12 85 THR A CA 1
ATOM 645 C C . THR A 1 85 ? -1.105 12.616 0.024 1.00 90.12 85 THR A C 1
ATOM 647 O O . THR A 1 85 ? -0.596 11.523 0.272 1.00 90.12 85 THR A O 1
ATOM 650 N N . HIS A 1 86 ? -0.419 13.602 -0.559 1.00 91.56 86 HIS A N 1
ATOM 651 C CA . HIS A 1 86 ? 0.992 13.483 -0.920 1.00 91.56 86 HIS A CA 1
ATOM 652 C C . HIS A 1 86 ? 1.899 13.273 0.297 1.00 91.56 86 HIS A C 1
ATOM 654 O O . HIS A 1 86 ? 2.800 12.435 0.251 1.00 91.56 86 HIS A O 1
ATOM 660 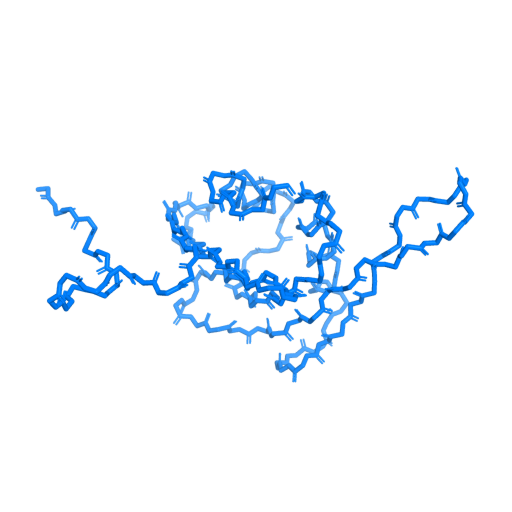N N . VAL A 1 87 ? 1.668 14.009 1.388 1.00 91.38 87 VAL A N 1
ATOM 661 C CA . VAL A 1 87 ? 2.466 13.891 2.619 1.00 91.38 87 VAL A CA 1
ATOM 662 C C . VAL A 1 87 ? 2.309 12.505 3.245 1.00 91.38 87 VAL A C 1
ATOM 664 O O . VAL A 1 87 ? 3.315 11.862 3.552 1.00 91.38 87 VAL A O 1
ATOM 667 N N . LEU A 1 88 ? 1.073 12.015 3.380 1.00 91.75 88 LEU A N 1
ATOM 668 C CA . LEU A 1 88 ? 0.790 10.682 3.923 1.00 91.75 88 LEU A CA 1
ATOM 669 C C . LEU A 1 88 ? 1.437 9.586 3.070 1.00 91.75 88 LEU A C 1
ATOM 671 O O . LEU A 1 88 ? 2.137 8.722 3.594 1.00 91.75 88 LEU A O 1
ATOM 675 N N . ALA A 1 89 ? 1.261 9.665 1.750 1.0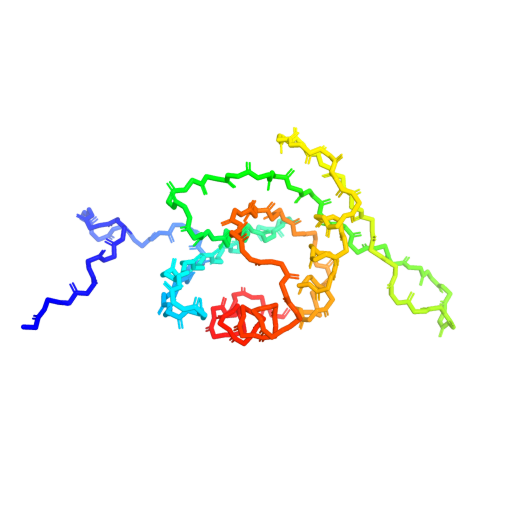0 93.12 89 ALA A N 1
ATOM 6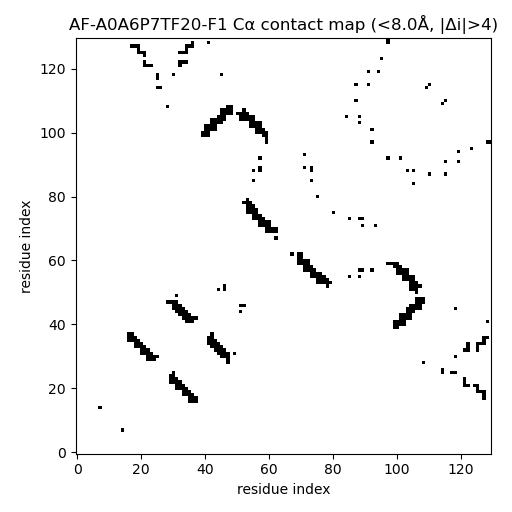76 C CA . ALA A 1 89 ? 1.807 8.704 0.802 1.00 93.12 89 ALA A CA 1
ATOM 677 C C . ALA A 1 89 ? 3.339 8.611 0.884 1.00 93.12 89 ALA A C 1
ATOM 679 O O . ALA A 1 89 ? 3.894 7.516 1.002 1.00 93.12 89 ALA A O 1
ATOM 680 N N . LYS A 1 90 ? 4.026 9.761 0.900 1.00 91.75 90 LYS A N 1
ATOM 681 C CA . LYS A 1 90 ? 5.486 9.815 1.063 1.00 91.75 90 LYS A CA 1
ATOM 682 C C . LYS A 1 90 ? 5.927 9.248 2.409 1.00 91.75 90 LYS A C 1
ATOM 684 O O . LYS A 1 90 ? 6.918 8.529 2.456 1.00 91.75 90 LYS A O 1
ATOM 689 N N . ASN A 1 91 ? 5.204 9.540 3.491 1.00 91.81 91 ASN A N 1
ATOM 690 C CA . ASN A 1 91 ? 5.532 9.010 4.815 1.00 91.81 91 ASN A CA 1
ATOM 691 C C . ASN A 1 91 ? 5.457 7.474 4.851 1.00 91.81 91 ASN A C 1
ATOM 693 O O . ASN A 1 91 ? 6.393 6.822 5.317 1.00 91.81 91 ASN A O 1
ATOM 697 N N . ILE A 1 92 ? 4.406 6.899 4.259 1.00 91.81 92 ILE A N 1
ATOM 698 C CA . ILE A 1 92 ? 4.246 5.445 4.144 1.00 91.81 92 ILE A CA 1
ATOM 699 C C . ILE A 1 92 ? 5.399 4.836 3.333 1.00 91.81 92 ILE A C 1
ATOM 701 O O . ILE A 1 92 ? 6.063 3.922 3.821 1.00 91.81 92 ILE A O 1
ATOM 705 N N . GLN A 1 93 ? 5.703 5.346 2.137 1.00 90.56 93 GLN A N 1
ATOM 706 C CA . GLN A 1 93 ? 6.759 4.757 1.299 1.00 90.56 93 GLN A CA 1
ATOM 707 C C . GLN A 1 93 ? 8.171 4.957 1.873 1.00 90.56 93 GLN A C 1
ATOM 709 O O . GLN A 1 93 ? 8.990 4.043 1.771 1.00 90.56 93 GLN A O 1
ATOM 714 N N . MET A 1 94 ? 8.440 6.068 2.570 1.00 88.19 94 MET A N 1
ATOM 715 C CA . MET A 1 94 ? 9.679 6.227 3.343 1.00 88.19 94 MET A CA 1
ATOM 716 C C . MET A 1 94 ? 9.807 5.149 4.427 1.00 88.19 94 MET A C 1
ATOM 718 O O . MET A 1 94 ? 10.879 4.569 4.590 1.00 88.19 94 MET A O 1
ATOM 722 N N . SER A 1 95 ? 8.714 4.812 5.121 1.00 88.06 95 SER A N 1
ATOM 723 C CA . SER A 1 95 ? 8.733 3.767 6.153 1.00 88.06 95 SER A CA 1
ATOM 724 C C . SER A 1 95 ? 9.032 2.371 5.587 1.00 88.06 95 SER A C 1
ATOM 726 O O . SER A 1 95 ? 9.667 1.555 6.251 1.00 88.06 95 SER A O 1
ATOM 728 N N . MET A 1 96 ? 8.636 2.096 4.339 1.00 86.31 96 MET A N 1
ATOM 729 C CA . MET A 1 96 ? 8.926 0.830 3.659 1.00 86.31 96 MET A CA 1
ATOM 730 C C . MET A 1 96 ? 10.417 0.667 3.334 1.00 86.31 96 MET A C 1
ATOM 732 O O . MET A 1 96 ? 10.876 -0.467 3.221 1.00 86.31 96 MET A O 1
ATOM 736 N N . SER A 1 97 ? 11.178 1.767 3.214 1.00 83.69 97 SER A N 1
ATOM 737 C CA . SER A 1 97 ? 12.614 1.750 2.877 1.00 83.69 97 SER A CA 1
ATOM 738 C C . SER A 1 97 ? 12.928 0.909 1.629 1.00 83.69 97 SER A C 1
ATOM 740 O O . SER A 1 97 ? 13.919 0.186 1.578 1.00 83.69 97 SER A O 1
ATOM 742 N N . THR A 1 98 ? 12.052 0.971 0.623 1.00 83.88 98 THR A N 1
ATOM 743 C CA . THR A 1 98 ? 12.194 0.232 -0.636 1.00 83.88 98 THR A CA 1
ATOM 744 C C . THR A 1 98 ? 12.764 1.128 -1.735 1.00 83.88 98 THR A C 1
ATOM 746 O O . THR A 1 98 ? 12.390 2.295 -1.856 1.00 83.88 98 THR A O 1
ATOM 749 N N . SER A 1 99 ? 13.656 0.572 -2.555 1.00 85.00 99 SER A N 1
ATOM 750 C CA . SER A 1 99 ? 14.182 1.222 -3.761 1.00 85.00 99 SER A CA 1
ATOM 751 C C . SER A 1 99 ? 13.229 1.125 -4.955 1.00 85.00 99 SER A C 1
ATOM 753 O O . SER A 1 99 ? 13.423 1.824 -5.949 1.00 85.00 99 SER A O 1
ATOM 755 N N . LYS A 1 100 ? 12.192 0.278 -4.874 1.00 89.81 100 LYS A N 1
ATOM 756 C CA . LYS A 1 100 ? 11.193 0.142 -5.934 1.00 89.81 100 LYS A CA 1
ATOM 757 C C . LYS A 1 100 ? 10.147 1.260 -5.845 1.00 89.81 100 LYS A C 1
ATOM 759 O O . LYS A 1 100 ? 9.759 1.656 -4.742 1.00 89.81 100 LYS A O 1
ATOM 764 N N . PRO A 1 101 ? 9.634 1.752 -6.984 1.00 93.25 101 PRO A N 1
ATOM 765 C CA . PRO A 1 101 ? 8.429 2.564 -7.007 1.00 93.25 101 PRO A CA 1
ATOM 766 C C . PRO A 1 101 ? 7.257 1.864 -6.307 1.00 93.25 101 PRO A C 1
ATOM 768 O O . PRO A 1 101 ? 7.099 0.645 -6.390 1.00 93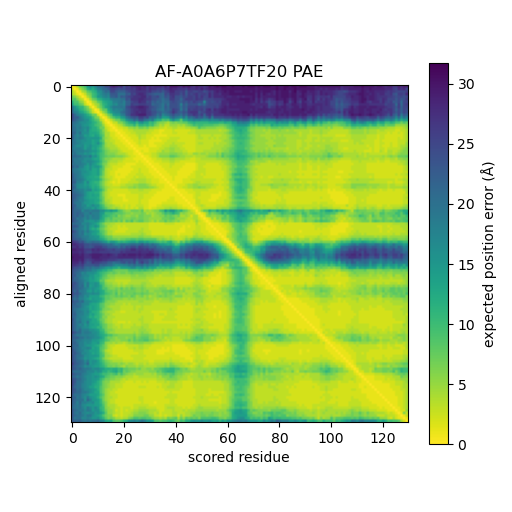.25 101 PRO A O 1
ATOM 771 N N . VAL A 1 102 ? 6.410 2.647 -5.646 1.00 95.12 102 VAL A N 1
ATOM 772 C CA . VAL A 1 102 ? 5.195 2.161 -4.987 1.00 95.12 102 VAL A CA 1
ATOM 773 C C . VAL A 1 102 ? 3.988 2.790 -5.665 1.00 95.12 102 VAL A C 1
ATOM 775 O O . VAL A 1 102 ? 3.885 4.012 -5.774 1.00 95.12 102 VAL A O 1
ATOM 778 N N . LEU A 1 103 ? 3.061 1.956 -6.114 1.00 96.19 103 LEU A N 1
ATOM 779 C CA . LEU A 1 103 ? 1.733 2.381 -6.520 1.00 96.19 103 LEU A CA 1
ATOM 780 C C . LEU A 1 103 ? 0.818 2.260 -5.299 1.00 96.19 103 LEU A C 1
ATOM 782 O O . LEU A 1 103 ? 0.500 1.155 -4.873 1.00 96.19 103 LEU A O 1
ATOM 786 N N . LEU A 1 104 ? 0.438 3.391 -4.712 1.00 95.75 104 LEU A N 1
ATOM 787 C CA . LEU A 1 104 ? -0.370 3.457 -3.500 1.00 95.75 104 LEU A CA 1
ATOM 788 C C . LEU A 1 104 ? -1.814 3.835 -3.836 1.00 95.75 104 LEU A C 1
ATOM 790 O O . LEU A 1 104 ? -2.068 4.898 -4.392 1.00 95.75 104 LEU A O 1
ATOM 794 N N . SER A 1 105 ? -2.757 2.995 -3.440 1.00 95.44 105 SER A N 1
ATOM 795 C CA . SER A 1 105 ? -4.183 3.298 -3.359 1.00 95.44 105 SER A CA 1
ATOM 796 C C . SER A 1 105 ? -4.505 3.679 -1.914 1.00 95.44 105 SER A C 1
ATOM 798 O O . SER A 1 105 ? -4.322 2.871 -1.006 1.00 95.44 105 SER A O 1
ATOM 800 N N . LEU A 1 106 ? -4.931 4.926 -1.696 1.00 93.69 106 LEU A N 1
ATOM 801 C CA . LEU A 1 106 ? -5.182 5.489 -0.371 1.00 93.69 106 LEU A CA 1
ATOM 802 C C . LEU A 1 106 ? -6.640 5.929 -0.232 1.00 93.69 106 LEU A C 1
ATOM 804 O O . LEU A 1 106 ? -7.104 6.837 -0.926 1.00 93.69 106 LEU A O 1
ATOM 808 N N . ALA A 1 107 ? -7.349 5.324 0.715 1.00 92.44 107 ALA A N 1
ATOM 809 C CA . ALA A 1 107 ? -8.726 5.661 1.049 1.00 92.44 107 ALA A CA 1
ATOM 810 C C . ALA A 1 107 ? -8.909 5.673 2.573 1.00 92.44 107 ALA A C 1
ATOM 812 O O . ALA A 1 107 ? -9.453 4.732 3.146 1.00 92.44 107 ALA A O 1
ATOM 813 N N . MET A 1 108 ? -8.453 6.733 3.236 1.00 88.31 108 MET A N 1
ATOM 814 C CA . MET A 1 108 ? -8.532 6.880 4.695 1.00 88.31 108 MET A CA 1
ATOM 815 C C . MET A 1 108 ? -9.554 7.949 5.078 1.00 88.31 108 MET A C 1
ATOM 817 O O . MET A 1 108 ? -9.650 8.969 4.396 1.00 88.31 108 MET A O 1
ATOM 821 N N . LYS A 1 109 ? -10.322 7.714 6.147 1.00 85.50 109 LYS A N 1
ATOM 822 C CA . LYS A 1 109 ? -11.282 8.697 6.677 1.00 85.50 109 LYS A CA 1
ATOM 823 C C . LYS A 1 109 ? -10.610 9.716 7.580 1.00 85.50 109 LYS A C 1
ATOM 825 O O . LYS A 1 109 ? -10.971 10.886 7.573 1.00 85.50 109 LYS A O 1
ATOM 830 N N . ASP A 1 110 ? -9.662 9.231 8.370 1.00 83.94 110 ASP A N 1
ATOM 831 C CA . ASP A 1 110 ? -8.903 10.020 9.322 1.00 83.94 110 ASP A CA 1
ATOM 832 C C . ASP A 1 110 ? -7.443 10.100 8.873 1.00 83.94 110 ASP A C 1
ATOM 834 O O . ASP A 1 110 ? -6.818 9.089 8.555 1.00 83.94 110 ASP A O 1
ATOM 838 N N . THR A 1 111 ? -6.905 11.315 8.838 1.00 83.38 111 THR A N 1
ATOM 839 C CA . THR A 1 111 ? -5.525 11.608 8.432 1.00 83.38 111 THR A CA 1
ATOM 840 C C . THR A 1 111 ? -4.659 12.042 9.614 1.00 83.38 111 THR A C 1
ATOM 842 O O . THR A 1 111 ? -3.650 12.725 9.422 1.00 83.38 111 THR A O 1
ATOM 845 N N . SER A 1 112 ? -5.065 11.695 10.839 1.00 88.31 112 SER A N 1
ATOM 846 C CA . SER A 1 112 ? -4.290 11.942 12.054 1.00 88.31 112 SER A CA 1
ATOM 847 C C . SER A 1 112 ? -2.939 11.214 12.038 1.00 88.31 112 SER A C 1
ATOM 849 O O . SER A 1 112 ? -2.703 10.250 11.297 1.00 88.31 112 SER A O 1
ATOM 851 N N . ARG A 1 113 ? -2.006 11.700 12.861 1.00 87.75 113 ARG A N 1
ATOM 852 C CA . ARG A 1 113 ? -0.641 11.153 12.936 1.00 87.75 113 ARG A CA 1
ATOM 853 C C . ARG A 1 113 ? -0.634 9.784 13.612 1.00 87.75 113 ARG A C 1
ATOM 855 O O . ARG A 1 113 ? 0.181 8.924 13.274 1.00 87.75 113 ARG A O 1
ATOM 862 N N . GLU A 1 114 ? -1.552 9.599 14.548 1.00 89.50 114 GLU A N 1
ATOM 863 C CA . GLU A 1 114 ? -1.812 8.372 15.284 1.00 89.50 114 GLU A CA 1
ATOM 864 C C . GLU A 1 114 ? -2.245 7.274 14.304 1.00 89.50 114 GLU A C 1
ATOM 866 O O . GLU A 1 114 ? -1.560 6.253 14.194 1.00 89.50 114 GLU A O 1
ATOM 871 N N . THR A 1 115 ? -3.272 7.547 13.484 1.00 90.31 115 THR A N 1
ATOM 872 C CA . THR A 1 115 ? -3.746 6.631 12.430 1.00 90.31 115 THR A CA 1
ATOM 873 C C . THR A 1 115 ? -2.627 6.279 11.454 1.00 90.31 115 THR A C 1
ATOM 875 O O . THR A 1 115 ? -2.420 5.106 11.152 1.00 90.31 115 THR A O 1
ATOM 878 N N . LEU A 1 116 ? -1.859 7.267 10.981 1.00 91.75 116 LEU A N 1
ATOM 879 C CA . LEU A 1 116 ? -0.737 7.023 10.068 1.00 91.75 116 LEU A CA 1
ATOM 880 C C . LEU A 1 116 ? 0.303 6.062 10.667 1.00 91.75 116 LEU A C 1
ATOM 882 O O . LEU A 1 116 ? 0.787 5.166 9.978 1.00 91.75 116 LEU A O 1
ATOM 886 N N . THR A 1 117 ? 0.635 6.227 11.947 1.00 92.25 117 THR A N 1
ATOM 887 C CA . THR A 1 117 ? 1.620 5.376 12.630 1.00 92.25 117 THR A CA 1
ATOM 888 C C . THR A 1 117 ? 1.130 3.932 12.737 1.00 92.25 117 THR A C 1
ATOM 890 O O . THR A 1 117 ? 1.908 2.996 12.542 1.00 92.25 117 THR A O 1
ATOM 893 N N . GLU A 1 118 ? -0.155 3.730 13.026 1.00 92.88 118 GLU A N 1
ATOM 894 C CA . GLU A 1 118 ? -0.766 2.399 13.077 1.00 92.88 118 GLU A CA 1
ATOM 895 C C . GLU A 1 118 ? -0.855 1.750 11.695 1.00 92.88 118 GLU A C 1
ATOM 897 O O . GLU A 1 118 ? -0.489 0.583 11.543 1.00 92.88 118 GLU A O 1
ATOM 902 N N . VAL A 1 119 ? -1.228 2.518 10.668 1.00 93.25 119 VAL A N 1
ATOM 903 C CA . VAL A 1 119 ? -1.223 2.055 9.274 1.00 93.25 119 VAL A CA 1
ATOM 904 C C . VAL A 1 119 ? 0.174 1.613 8.857 1.00 93.25 119 VAL A C 1
ATOM 906 O O . VAL A 1 119 ? 0.323 0.537 8.289 1.00 93.25 119 VAL A O 1
ATOM 909 N N . ILE A 1 120 ? 1.213 2.389 9.176 1.00 93.25 120 ILE A N 1
ATOM 910 C CA . ILE A 1 120 ? 2.599 2.014 8.871 1.00 93.25 120 ILE A CA 1
ATOM 911 C C . ILE A 1 120 ? 2.961 0.686 9.541 1.00 93.25 120 ILE A C 1
ATOM 913 O O . ILE A 1 120 ? 3.518 -0.191 8.883 1.00 93.25 120 ILE A O 1
ATOM 917 N N . LYS A 1 121 ? 2.608 0.491 10.819 1.00 93.44 121 LYS A N 1
ATOM 918 C CA . LYS A 1 121 ? 2.831 -0.791 11.511 1.00 93.44 121 LYS A CA 1
ATOM 919 C C . LYS A 1 121 ? 2.119 -1.946 10.805 1.00 93.44 121 LYS A C 1
ATOM 921 O O . LYS A 1 121 ? 2.719 -3.005 10.642 1.00 93.44 121 LYS A O 1
ATOM 926 N N . LEU A 1 122 ? 0.880 -1.739 10.358 1.00 93.19 122 LEU A N 1
ATOM 927 C CA . LEU A 1 122 ? 0.103 -2.744 9.630 1.00 93.19 122 LEU A CA 1
ATOM 928 C C . LEU A 1 122 ? 0.737 -3.072 8.267 1.00 93.19 122 LEU A C 1
ATOM 930 O O . LEU A 1 122 ? 0.899 -4.239 7.919 1.00 93.19 122 LEU A O 1
ATOM 934 N N . VAL A 1 123 ? 1.20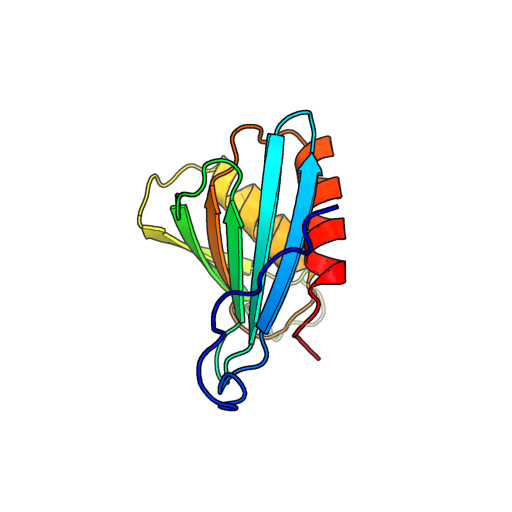0 -2.057 7.534 1.00 93.12 123 VAL A N 1
ATOM 935 C CA . VAL A 1 123 ? 1.932 -2.219 6.267 1.00 93.12 123 VAL A CA 1
ATOM 936 C C . VAL A 1 123 ? 3.220 -3.026 6.463 1.00 93.12 123 VAL A C 1
ATOM 938 O O . VAL A 1 123 ? 3.514 -3.905 5.654 1.00 93.12 123 VAL A O 1
ATOM 941 N N . GLN A 1 124 ? 3.960 -2.802 7.555 1.00 91.44 124 GLN A N 1
ATOM 942 C CA . GLN A 1 124 ? 5.175 -3.568 7.874 1.00 91.44 124 GLN A CA 1
ATOM 943 C C . GLN A 1 124 ? 4.894 -5.052 8.161 1.00 91.44 124 GLN A C 1
ATOM 945 O O . GLN A 1 124 ? 5.731 -5.900 7.854 1.00 91.44 124 GLN A O 1
ATOM 950 N N . GLN A 1 125 ? 3.715 -5.402 8.689 1.00 90.31 125 GLN A N 1
ATOM 951 C CA . GLN A 1 125 ? 3.307 -6.809 8.837 1.00 90.31 125 GLN A CA 1
ATOM 952 C C . GLN A 1 125 ? 3.103 -7.477 7.468 1.00 90.31 125 GLN A C 1
ATOM 954 O O . GLN A 1 125 ? 3.437 -8.647 7.275 1.00 90.31 125 GLN A O 1
ATOM 959 N N . CYS A 1 126 ? 2.638 -6.708 6.481 1.00 89.75 126 CYS A N 1
ATOM 960 C CA . CYS A 1 126 ? 2.487 -7.129 5.091 1.00 89.75 126 CYS A CA 1
ATOM 961 C C . CYS A 1 126 ? 3.750 -6.884 4.249 1.00 89.75 126 CYS A C 1
ATOM 963 O O . CYS A 1 126 ? 3.653 -6.624 3.049 1.00 89.75 126 CYS A O 1
ATOM 965 N N . LYS A 1 127 ? 4.948 -6.984 4.840 1.00 88.81 127 LYS A N 1
ATOM 966 C CA . LYS A 1 127 ? 6.205 -6.820 4.100 1.00 88.81 127 LYS A CA 1
ATOM 967 C C . LYS A 1 127 ? 6.344 -7.880 2.998 1.00 88.81 127 LYS A C 1
ATOM 969 O O . LYS A 1 127 ? 6.459 -9.079 3.278 1.00 88.81 127 LYS A O 1
ATOM 974 N N . VAL A 1 128 ? 6.338 -7.416 1.748 1.00 87.75 128 VAL A N 1
ATOM 975 C CA . VAL A 1 128 ? 6.534 -8.205 0.507 1.00 87.75 128 VAL A CA 1
ATOM 976 C C . VAL A 1 128 ? 7.752 -7.748 -0.302 1.00 87.75 128 VAL A C 1
ATOM 978 O O . VAL A 1 128 ? 8.010 -8.254 -1.390 1.00 87.75 128 VAL A O 1
ATOM 981 N N . TRP A 1 129 ? 8.491 -6.772 0.222 1.00 83.44 129 TRP A N 1
ATOM 982 C CA . TRP A 1 129 ? 9.711 -6.237 -0.368 1.00 83.44 129 TRP A CA 1
ATOM 983 C C . TRP A 1 129 ? 10.937 -6.751 0.390 1.00 83.44 129 TRP A C 1
ATOM 985 O O . TRP A 1 129 ? 10.893 -6.908 1.614 1.00 83.44 129 TRP A O 1
ATOM 995 N N . SER A 1 130 ? 12.004 -7.031 -0.356 1.00 61.06 130 SER A N 1
ATOM 996 C CA . SER A 1 130 ? 13.313 -7.482 0.132 1.00 61.06 130 SER A CA 1
ATOM 997 C C . SER A 1 130 ? 14.302 -6.331 0.154 1.00 61.06 130 SER A C 1
ATOM 99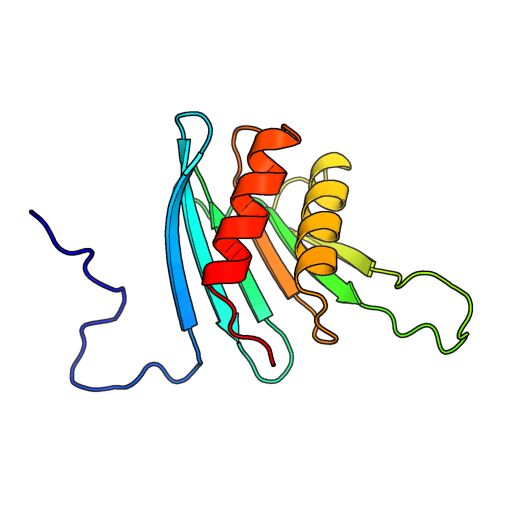9 O O . SER A 1 130 ? 14.394 -5.664 -0.903 1.00 61.06 130 SER A O 1
#

Organism: NCBI:txid2607531

pLDDT: mean 83.17, std 15.96, range [37.22, 96.19]

Mean predicted aligned error: 8.38 Å

Sequence (130 aa):
MATPTAFGAGPTETFPVLSKQASAEINGNQTEVVCSSYEDYIFLIVTQYMKIGTLIRLSPENVVDSQRNPFVSSKVLLGKDEPMTHVLAKNIQMSMSTSKPVLLSLAMKDTSRETLTEVIKLVQQCKVWS

Foldseek 3Di:
DDDPDDPDPDDPDDDPWDKDKDWDQAPNFIWIWIWTDDPQEIEIEIARPPDLAWKKKWAFDPPVDPPDDTDIDIDTPDHDDDPLVVVLVVVLVVLLVDNHIYTYRDHDPDSDPRRSVVVSVNVVVGNPGD

InterPro domains:
  IPR018788 Proteasome assembly chaperone 3 [PF10178] (44-126)
  IPR018788 Proteasome assembly chaperone 3 [PTHR31051] (11-129)
  IPR053720 Proteasome Assembly Chaperone [G3DSA:3.30.230.90] (13-129)